Protein AF-A0A2Z3R1K4-F1 (afdb_monomer_lite)

Foldseek 3Di:
DPDPLQDQAPEPAQDAAFLAEQEDADLDASEEADPNSYPDCVSYAAEHAEYEYPVAHAYYYVNVPGDRHHDVVCCVVPVHHVLYHYDDQCAPDPVVSHGDPPGPQALSGADDVVCQAAPVRHGADPDGGARRHRDGDDD

Sequence (139 aa):
MISNESALHQAGTNVYIRNNILYNLTNRPMEVIAPHAMTNYATLHIDHNMYYNPNGVTFEWDDKNIYGMPFATWQKTTGLDKYTVVANPLYASTSTLTLSANSPAINAGIVLPSVTHDFNGVARPTSGSYDLGAYQSAQ

pLDDT: mean 89.96, std 13.95, range [32.12, 98.5]

Structure (mmCIF, N/CA/C/O backbone):
data_AF-A0A2Z3R1K4-F1
#
_entry.id   AF-A0A2Z3R1K4-F1
#
loop_
_atom_site.group_PDB
_atom_site.id
_atom_site.type_symbol
_atom_site.label_atom_id
_atom_site.label_alt_id
_atom_site.label_comp_id
_atom_site.label_asym_id
_atom_site.label_entity_id
_atom_site.label_seq_id
_atom_site.pdbx_PDB_ins_code
_atom_site.Cartn_x
_atom_site.Cartn_y
_atom_site.Cartn_z
_atom_site.occupancy
_atom_site.B_iso_or_equiv
_atom_site.auth_seq_id
_atom_site.auth_comp_id
_atom_site.auth_asym_id
_atom_site.auth_atom_id
_atom_site.pdbx_PDB_model_num
ATOM 1 N N . MET A 1 1 ? 10.420 -6.438 10.401 1.00 32.12 1 MET A N 1
ATOM 2 C CA . MET A 1 1 ? 10.054 -7.803 9.978 1.00 32.12 1 MET A CA 1
ATOM 3 C C . MET A 1 1 ? 9.868 -7.767 8.478 1.00 32.12 1 MET A C 1
ATOM 5 O O . MET A 1 1 ? 9.057 -6.981 8.015 1.00 32.12 1 MET A O 1
ATOM 9 N N . ILE A 1 2 ? 10.686 -8.515 7.744 1.00 32.88 2 ILE A N 1
ATOM 10 C CA . ILE A 1 2 ? 10.435 -8.830 6.334 1.00 32.88 2 ILE A CA 1
ATOM 11 C C . ILE A 1 2 ? 9.359 -9.918 6.372 1.00 32.88 2 ILE A C 1
ATOM 13 O O . ILE A 1 2 ? 9.529 -10.878 7.127 1.00 32.88 2 ILE A O 1
ATOM 17 N N . SER A 1 3 ? 8.231 -9.729 5.689 1.00 38.72 3 SER A N 1
ATOM 18 C CA . SER A 1 3 ? 7.198 -10.762 5.637 1.00 38.72 3 SER A CA 1
ATOM 19 C C . SER A 1 3 ? 7.735 -11.995 4.904 1.00 38.72 3 SER A C 1
ATOM 21 O O . SER A 1 3 ? 8.640 -11.925 4.071 1.00 38.72 3 SER A O 1
ATOM 23 N N . ASN A 1 4 ? 7.234 -13.157 5.292 1.00 41.25 4 ASN A N 1
ATOM 24 C CA . ASN A 1 4 ? 7.695 -14.474 4.865 1.00 41.25 4 ASN A CA 1
ATOM 25 C C . ASN A 1 4 ? 7.213 -14.879 3.458 1.00 41.25 4 ASN A C 1
ATOM 27 O O . ASN A 1 4 ? 7.346 -16.048 3.103 1.00 41.25 4 ASN A O 1
ATOM 31 N N . GLU A 1 5 ? 6.697 -13.955 2.639 1.00 50.59 5 GLU A N 1
ATOM 32 C CA . GLU A 1 5 ? 6.399 -14.223 1.222 1.00 50.59 5 GLU A CA 1
ATOM 33 C C . GLU A 1 5 ? 7.636 -14.119 0.302 1.00 50.59 5 GLU A C 1
ATOM 35 O O . GLU A 1 5 ? 7.524 -14.282 -0.909 1.00 50.59 5 GLU A O 1
ATOM 40 N N . SER A 1 6 ? 8.834 -13.896 0.852 1.00 50.59 6 SER A N 1
ATOM 41 C CA . SER A 1 6 ? 10.100 -13.726 0.118 1.00 50.59 6 SER A CA 1
ATOM 42 C C . SER A 1 6 ? 10.761 -15.028 -0.376 1.00 50.59 6 SER A C 1
ATOM 44 O O . SER A 1 6 ? 11.990 -15.116 -0.460 1.00 50.59 6 SER A O 1
ATOM 46 N N . ALA A 1 7 ? 9.981 -16.057 -0.718 1.00 54.12 7 ALA A N 1
ATOM 47 C CA . ALA A 1 7 ? 10.526 -17.254 -1.355 1.00 54.12 7 ALA A CA 1
ATOM 48 C C . ALA A 1 7 ? 10.865 -16.949 -2.825 1.00 54.12 7 ALA A C 1
ATOM 50 O O . ALA A 1 7 ? 9.978 -16.753 -3.654 1.00 54.12 7 ALA A O 1
ATOM 51 N N . LEU A 1 8 ? 12.161 -16.896 -3.150 1.00 54.41 8 LEU A N 1
ATOM 52 C CA . LEU A 1 8 ? 12.630 -16.785 -4.533 1.00 54.41 8 LEU A CA 1
ATOM 53 C C . LEU A 1 8 ? 12.097 -17.972 -5.352 1.00 54.41 8 LEU A C 1
ATOM 55 O O . LEU A 1 8 ? 12.140 -19.111 -4.888 1.00 54.41 8 LEU A O 1
ATOM 59 N N . HIS A 1 9 ? 11.622 -17.702 -6.570 1.00 56.78 9 HIS A N 1
ATOM 60 C CA . HIS A 1 9 ? 11.035 -18.684 -7.490 1.00 56.78 9 HIS A CA 1
ATOM 61 C C . HIS A 1 9 ? 9.702 -19.298 -7.024 1.00 56.78 9 HIS A C 1
ATOM 63 O O . HIS A 1 9 ? 9.465 -20.490 -7.241 1.00 56.78 9 HIS A O 1
ATOM 69 N N . GLN A 1 10 ? 8.798 -18.512 -6.430 1.00 57.53 10 GLN A N 1
ATOM 70 C CA . GLN A 1 10 ? 7.443 -18.985 -6.127 1.00 57.53 10 GLN A CA 1
ATOM 71 C C . GLN A 1 10 ? 6.727 -19.390 -7.436 1.00 57.53 10 GLN A C 1
ATOM 73 O O . GLN A 1 10 ? 6.242 -18.549 -8.198 1.00 57.53 10 GLN A O 1
ATOM 78 N N . ALA A 1 11 ? 6.703 -20.691 -7.732 1.00 54.56 11 ALA A N 1
ATOM 79 C CA . ALA A 1 11 ? 6.108 -21.238 -8.944 1.00 54.56 11 ALA A CA 1
ATOM 80 C C . ALA A 1 11 ? 4.625 -21.561 -8.724 1.00 54.56 11 ALA A C 1
ATOM 82 O O . ALA A 1 11 ? 4.267 -22.232 -7.761 1.00 54.56 11 ALA A O 1
ATOM 83 N N . GLY A 1 12 ? 3.760 -21.123 -9.643 1.00 58.34 12 GLY A N 1
ATOM 84 C CA . GLY A 1 12 ? 2.373 -21.600 -9.719 1.00 58.34 12 GLY A CA 1
ATOM 85 C C . GLY A 1 12 ? 1.416 -21.127 -8.615 1.00 58.34 12 GLY A C 1
ATOM 86 O O . GLY A 1 12 ? 0.344 -21.713 -8.474 1.00 58.34 12 GLY A O 1
ATOM 87 N N . THR A 1 13 ? 1.749 -20.068 -7.871 1.00 77.62 13 THR A N 1
ATOM 88 C CA . THR A 1 13 ? 0.907 -19.547 -6.779 1.00 77.62 13 THR A CA 1
ATOM 89 C C . THR A 1 13 ? 0.408 -18.139 -7.097 1.00 77.62 13 THR A C 1
ATOM 91 O O . THR A 1 13 ? 1.153 -17.302 -7.612 1.00 77.62 13 THR A O 1
ATOM 94 N N . ASN A 1 14 ? -0.862 -17.863 -6.792 1.00 87.25 14 ASN A N 1
ATOM 95 C CA . ASN A 1 14 ? -1.361 -16.490 -6.773 1.00 87.25 14 ASN A CA 1
ATOM 96 C C . ASN A 1 14 ? -0.879 -15.799 -5.497 1.00 87.25 14 ASN A C 1
ATOM 98 O O . ASN A 1 14 ? -1.187 -16.263 -4.399 1.00 87.25 14 ASN A O 1
ATOM 102 N N . VAL A 1 15 ? -0.150 -14.697 -5.647 1.00 90.19 15 VAL A N 1
ATOM 103 C CA . VAL A 1 15 ? 0.309 -13.867 -4.530 1.00 90.19 15 VAL A CA 1
ATOM 104 C C . VAL A 1 15 ? -0.595 -12.647 -4.460 1.00 90.19 15 VAL A C 1
ATOM 106 O O . VAL A 1 15 ? -0.690 -11.894 -5.425 1.00 90.19 15 VAL A O 1
ATOM 109 N N . TYR A 1 16 ? -1.276 -12.473 -3.329 1.00 93.06 16 TYR A N 1
ATOM 110 C CA . TYR A 1 16 ? -2.176 -11.350 -3.088 1.00 93.06 16 TYR A CA 1
ATOM 111 C C . TYR A 1 16 ? -1.631 -10.483 -1.957 1.00 93.06 16 TYR A C 1
ATOM 113 O O . TYR A 1 16 ? -1.519 -10.953 -0.829 1.00 93.06 16 TYR A O 1
ATOM 121 N N . ILE A 1 17 ? -1.354 -9.213 -2.246 1.00 94.62 17 ILE A N 1
ATOM 122 C CA . ILE A 1 17 ? -0.977 -8.207 -1.247 1.00 94.62 17 ILE A CA 1
ATOM 123 C C . ILE A 1 17 ? -2.058 -7.131 -1.280 1.00 94.62 17 ILE A C 1
ATOM 125 O O . ILE A 1 17 ? -2.086 -6.294 -2.184 1.00 94.62 17 ILE A O 1
ATOM 129 N N . ARG A 1 18 ? -2.998 -7.206 -0.333 1.00 96.25 18 ARG A N 1
ATOM 130 C CA . ARG A 1 18 ? -4.181 -6.337 -0.279 1.00 96.25 18 ARG A CA 1
ATOM 131 C C . ARG A 1 18 ? -4.534 -5.943 1.143 1.00 96.25 18 ARG A C 1
ATOM 133 O O . ARG A 1 18 ? -4.268 -6.699 2.074 1.00 96.25 18 ARG A O 1
ATOM 140 N N . ASN A 1 19 ? -5.215 -4.810 1.281 1.00 97.50 19 ASN A N 1
ATOM 141 C CA . ASN A 1 19 ? -5.685 -4.247 2.544 1.00 97.50 19 ASN A CA 1
ATOM 142 C C . ASN A 1 19 ? -4.572 -3.984 3.568 1.00 97.50 19 ASN A C 1
ATOM 144 O O . ASN A 1 19 ? -4.820 -4.028 4.772 1.00 97.50 19 ASN A O 1
ATOM 148 N N . ASN A 1 20 ? -3.352 -3.688 3.120 1.00 97.44 20 ASN A N 1
ATOM 149 C CA . ASN A 1 20 ? -2.245 -3.345 4.010 1.00 97.44 20 ASN A CA 1
ATOM 150 C C . ASN A 1 20 ? -2.051 -1.831 4.097 1.00 97.44 20 ASN A C 1
ATOM 152 O O . ASN A 1 20 ? -2.329 -1.107 3.144 1.00 97.44 20 ASN A O 1
ATOM 156 N N . ILE A 1 21 ? -1.503 -1.358 5.217 1.00 97.81 21 ILE A N 1
ATOM 157 C CA . ILE A 1 21 ? -0.911 -0.020 5.315 1.00 97.81 21 ILE A CA 1
ATOM 158 C C . ILE A 1 21 ? 0.597 -0.202 5.443 1.00 97.81 21 ILE A C 1
ATOM 160 O O . ILE A 1 21 ? 1.071 -0.786 6.418 1.00 97.81 21 ILE A O 1
ATOM 164 N N . LEU A 1 22 ? 1.356 0.327 4.487 1.00 96.31 22 LEU A N 1
ATOM 165 C CA . LEU A 1 22 ? 2.807 0.407 4.571 1.00 96.31 22 LEU A CA 1
ATOM 166 C C . LEU A 1 22 ? 3.183 1.850 4.891 1.00 96.31 22 LEU A C 1
ATOM 168 O O . LEU A 1 22 ? 2.871 2.788 4.155 1.00 96.31 22 LEU A O 1
ATOM 172 N N . TYR A 1 23 ? 3.865 2.011 6.017 1.00 95.25 23 TYR A N 1
ATOM 173 C CA . TYR A 1 23 ? 4.314 3.293 6.535 1.00 95.25 23 TYR A CA 1
ATOM 174 C C . TYR A 1 23 ? 5.840 3.293 6.563 1.00 95.25 23 TYR A C 1
ATOM 176 O O . TYR A 1 23 ? 6.451 2.489 7.268 1.00 95.25 23 TYR A O 1
ATOM 184 N N . ASN A 1 24 ? 6.460 4.192 5.808 1.00 92.94 24 ASN A N 1
ATOM 185 C CA . ASN A 1 24 ? 7.909 4.310 5.718 1.00 92.94 24 ASN A CA 1
ATOM 186 C C . ASN A 1 24 ? 8.333 5.769 5.931 1.00 92.94 24 ASN A C 1
ATOM 188 O O . ASN A 1 24 ? 7.670 6.690 5.470 1.00 92.94 24 ASN A O 1
ATOM 192 N N . LEU A 1 25 ? 9.442 5.982 6.639 1.00 92.56 25 LEU A N 1
ATOM 193 C CA . LEU A 1 25 ? 10.043 7.305 6.880 1.00 92.56 25 LEU A CA 1
ATOM 194 C C . LEU A 1 25 ? 11.449 7.432 6.278 1.00 92.56 25 LEU A C 1
ATOM 196 O O . LEU A 1 25 ? 12.140 8.424 6.493 1.00 92.56 25 LEU A O 1
ATOM 200 N N . THR A 1 26 ? 11.900 6.401 5.568 1.00 92.44 26 THR A N 1
ATOM 201 C CA . THR A 1 26 ? 13.208 6.347 4.908 1.00 92.44 26 THR A CA 1
ATOM 202 C C . THR A 1 26 ? 13.052 6.574 3.409 1.00 92.44 26 THR A C 1
ATOM 204 O O . THR A 1 26 ? 11.947 6.517 2.887 1.00 92.44 26 THR A O 1
ATOM 207 N N . ASN A 1 27 ? 14.151 6.747 2.676 1.00 88.88 27 ASN A N 1
ATOM 208 C CA . ASN A 1 27 ? 14.112 6.876 1.211 1.00 88.88 27 ASN A CA 1
ATOM 209 C C . ASN A 1 27 ? 14.095 5.520 0.483 1.00 88.88 27 ASN A C 1
ATOM 211 O O . ASN A 1 27 ? 14.483 5.436 -0.679 1.00 88.88 27 ASN A O 1
ATOM 215 N N . ARG A 1 28 ? 13.705 4.443 1.173 1.00 92.75 28 ARG A N 1
ATOM 216 C CA . ARG A 1 28 ? 13.580 3.116 0.566 1.00 92.75 28 ARG A CA 1
ATOM 217 C C . ARG A 1 28 ? 12.246 2.998 -0.178 1.00 92.75 28 ARG A C 1
ATOM 219 O O . ARG A 1 28 ? 11.262 3.579 0.291 1.00 92.75 28 ARG A O 1
ATOM 226 N N . PRO A 1 29 ? 12.197 2.229 -1.275 1.00 94.56 29 PRO A N 1
ATOM 227 C CA . PRO A 1 29 ? 10.942 1.937 -1.957 1.00 94.56 29 PRO A CA 1
ATOM 228 C C . PRO A 1 29 ? 9.939 1.270 -1.011 1.00 94.56 29 PRO A C 1
ATOM 230 O O . PRO A 1 29 ? 10.321 0.574 -0.065 1.00 94.56 29 PRO A O 1
ATOM 233 N N . MET A 1 30 ? 8.651 1.509 -1.259 1.00 94.81 30 MET A N 1
ATOM 234 C CA . MET A 1 30 ? 7.557 0.899 -0.497 1.00 94.81 30 MET A CA 1
ATOM 235 C C . MET A 1 30 ? 7.453 -0.596 -0.787 1.00 94.81 30 MET A C 1
ATOM 237 O O . MET A 1 30 ? 7.136 -1.375 0.107 1.00 94.81 30 MET A O 1
ATOM 241 N N . GLU A 1 31 ? 7.777 -0.980 -2.018 1.00 93.56 31 GLU A N 1
ATOM 242 C CA . GLU A 1 31 ? 7.759 -2.350 -2.503 1.00 93.56 31 GLU A CA 1
ATOM 243 C C . GLU A 1 31 ? 8.953 -2.587 -3.430 1.00 93.56 31 GLU A C 1
ATOM 245 O O . GLU A 1 31 ? 9.316 -1.720 -4.232 1.00 93.56 31 GLU A O 1
ATOM 250 N N . VAL A 1 32 ? 9.545 -3.775 -3.311 1.00 93.88 32 VAL A N 1
ATOM 251 C CA . VAL A 1 32 ? 10.587 -4.270 -4.210 1.00 93.88 32 VAL A CA 1
ATOM 252 C C . VAL A 1 32 ? 10.163 -5.637 -4.717 1.00 93.88 32 VAL A C 1
ATOM 254 O O . VAL A 1 32 ? 10.069 -6.588 -3.937 1.00 93.88 32 VAL A O 1
ATOM 257 N N . ILE A 1 33 ? 9.962 -5.748 -6.026 1.00 92.94 33 ILE A N 1
ATOM 258 C CA . ILE A 1 33 ? 9.822 -7.038 -6.697 1.00 92.94 33 ILE A CA 1
ATOM 259 C C . ILE A 1 33 ? 11.219 -7.484 -7.126 1.00 92.94 33 ILE A C 1
ATOM 261 O O . ILE A 1 33 ? 11.748 -7.044 -8.151 1.00 92.94 33 ILE A O 1
ATOM 265 N N . ALA A 1 34 ? 11.809 -8.345 -6.298 1.00 91.06 34 ALA A N 1
ATOM 266 C CA . ALA A 1 34 ? 13.152 -8.884 -6.485 1.00 91.06 34 ALA A CA 1
ATOM 267 C C . ALA A 1 34 ? 13.280 -9.699 -7.792 1.00 91.06 34 ALA A C 1
ATOM 269 O O . ALA A 1 34 ? 12.265 -10.139 -8.357 1.00 91.06 34 ALA A O 1
ATOM 270 N N . PRO A 1 35 ? 14.512 -9.964 -8.263 1.00 87.94 35 PRO A N 1
ATOM 271 C CA . PRO A 1 35 ? 14.725 -10.718 -9.486 1.00 87.94 35 PRO A CA 1
ATOM 272 C C . PRO A 1 35 ? 14.220 -12.145 -9.305 1.00 87.94 35 PRO A C 1
ATOM 274 O O . PRO A 1 35 ? 14.474 -12.765 -8.268 1.00 87.94 35 PRO A O 1
ATOM 277 N N . HIS A 1 36 ? 13.530 -12.684 -10.306 1.00 87.56 36 HIS A N 1
ATOM 278 C CA . HIS A 1 36 ? 12.953 -14.029 -10.262 1.00 87.56 36 HIS A CA 1
ATOM 279 C C . HIS A 1 36 ? 12.035 -14.262 -9.045 1.00 87.56 36 HIS A C 1
ATOM 281 O O . HIS A 1 36 ? 11.869 -15.397 -8.587 1.00 87.56 36 HIS A O 1
ATOM 287 N N . ALA A 1 37 ? 11.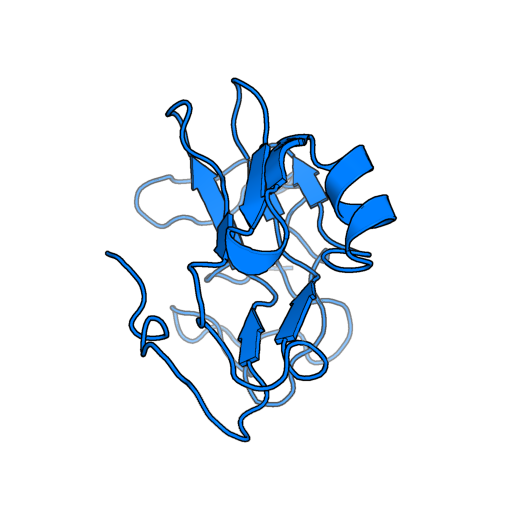417 -13.204 -8.501 1.00 84.12 37 ALA A N 1
ATOM 288 C CA . ALA A 1 37 ? 10.480 -13.327 -7.382 1.00 84.12 37 ALA A CA 1
ATOM 289 C C . ALA A 1 37 ? 9.326 -14.291 -7.710 1.00 84.12 37 ALA A C 1
ATOM 291 O O . ALA A 1 37 ? 8.855 -15.019 -6.838 1.00 84.12 37 ALA A O 1
ATOM 292 N N . MET A 1 38 ? 8.900 -14.342 -8.978 1.00 86.62 38 MET A N 1
ATOM 293 C CA . MET A 1 38 ? 7.852 -15.244 -9.455 1.00 86.62 38 MET A CA 1
ATOM 294 C C . MET A 1 38 ? 8.185 -15.797 -10.838 1.00 86.62 38 MET A C 1
ATOM 296 O O . MET A 1 38 ? 8.775 -15.111 -11.667 1.00 86.62 38 MET A O 1
ATOM 300 N N . THR A 1 39 ? 7.735 -17.020 -11.127 1.00 85.88 39 THR A N 1
ATOM 301 C CA . THR A 1 39 ? 7.873 -17.608 -12.473 1.00 85.88 39 THR A CA 1
ATOM 302 C C . THR A 1 39 ? 6.801 -17.116 -13.453 1.00 85.88 39 THR A C 1
ATOM 304 O O . THR A 1 39 ? 6.954 -17.271 -14.661 1.00 85.88 39 THR A O 1
ATOM 307 N N . ASN A 1 40 ? 5.694 -16.555 -12.950 1.00 88.75 40 ASN A N 1
ATOM 308 C CA . ASN A 1 40 ? 4.632 -15.940 -13.745 1.00 88.75 40 ASN A CA 1
ATOM 309 C C . ASN A 1 40 ? 4.048 -14.727 -13.009 1.00 88.75 40 ASN A C 1
ATOM 311 O O . ASN A 1 40 ? 3.240 -14.871 -12.098 1.00 88.75 40 ASN A O 1
ATOM 315 N N . TYR A 1 41 ? 4.404 -13.523 -13.448 1.00 88.25 41 TYR A N 1
ATOM 316 C CA . TYR A 1 41 ? 3.933 -12.288 -12.823 1.00 88.25 41 TYR A CA 1
ATOM 317 C C . TYR A 1 41 ? 2.458 -11.955 -13.085 1.00 88.25 41 TYR A C 1
ATOM 319 O O . TYR A 1 41 ? 1.918 -11.075 -12.426 1.00 88.25 41 TYR A O 1
ATOM 327 N N . ALA A 1 42 ? 1.767 -12.671 -13.980 1.00 89.94 42 ALA A N 1
ATOM 328 C CA . ALA A 1 42 ? 0.316 -12.526 -14.128 1.00 89.94 42 ALA A CA 1
ATOM 329 C C . ALA A 1 42 ? -0.467 -13.057 -12.909 1.00 89.94 42 ALA A C 1
ATOM 331 O O . ALA A 1 42 ? -1.663 -12.799 -12.794 1.00 89.94 42 ALA A O 1
ATOM 332 N N . THR A 1 43 ? 0.184 -13.802 -12.006 1.00 90.44 43 THR A N 1
ATOM 333 C CA . THR A 1 43 ? -0.409 -14.270 -10.743 1.00 90.44 43 THR A CA 1
ATOM 334 C C . THR A 1 43 ? -0.018 -13.399 -9.545 1.00 90.44 43 THR A C 1
ATOM 336 O O . THR A 1 43 ? -0.331 -13.755 -8.407 1.00 90.44 43 THR A O 1
ATOM 339 N N . LEU A 1 44 ? 0.648 -12.264 -9.787 1.00 92.44 44 LEU A N 1
ATOM 340 C CA . LEU A 1 44 ? 0.920 -11.245 -8.781 1.00 92.44 44 LEU A CA 1
ATOM 341 C C . LEU A 1 44 ? -0.225 -10.233 -8.743 1.00 92.44 44 LEU A C 1
ATOM 343 O O . LEU A 1 44 ? -0.515 -9.567 -9.735 1.00 92.44 44 LEU A O 1
ATOM 347 N N . HIS A 1 45 ? -0.853 -10.095 -7.581 1.00 93.88 45 HIS A N 1
ATOM 348 C CA . HIS A 1 45 ? -2.002 -9.224 -7.371 1.00 93.88 45 HIS A CA 1
ATOM 349 C C . HIS A 1 45 ? -1.738 -8.299 -6.189 1.00 93.88 45 HIS A C 1
ATOM 351 O O . HIS A 1 45 ? -1.966 -8.662 -5.035 1.00 93.88 45 HIS A O 1
ATOM 357 N N . ILE A 1 46 ? -1.292 -7.084 -6.482 1.00 96.56 46 ILE A N 1
ATOM 358 C CA . ILE A 1 46 ? -1.031 -6.050 -5.477 1.00 96.56 46 ILE A CA 1
ATOM 359 C C . ILE A 1 46 ? -1.999 -4.914 -5.736 1.00 96.56 46 ILE A C 1
ATOM 361 O O . ILE A 1 46 ? -2.011 -4.354 -6.833 1.00 96.56 46 ILE A O 1
ATOM 365 N N . ASP A 1 47 ? -2.884 -4.658 -4.778 1.00 97.69 47 ASP A N 1
ATOM 366 C CA . ASP A 1 47 ? -3.951 -3.676 -4.936 1.00 97.69 47 ASP A CA 1
ATOM 367 C C . ASP 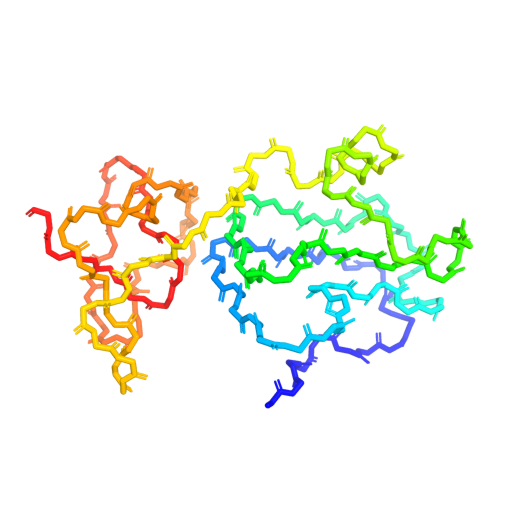A 1 47 ? -4.633 -3.356 -3.602 1.00 97.69 47 ASP A C 1
ATOM 369 O O . ASP A 1 47 ? -4.533 -4.138 -2.660 1.00 97.69 47 ASP A O 1
ATOM 373 N N . HIS A 1 48 ? -5.388 -2.256 -3.534 1.00 97.69 48 HIS A N 1
ATOM 374 C CA . HIS A 1 48 ? -6.098 -1.833 -2.318 1.00 97.69 48 HIS A CA 1
ATOM 375 C C . HIS A 1 48 ? -5.175 -1.808 -1.087 1.00 97.69 48 HIS A C 1
ATOM 377 O O . HIS A 1 48 ? -5.523 -2.319 -0.024 1.00 97.69 48 HIS A O 1
ATOM 383 N N . ASN A 1 49 ? -3.966 -1.269 -1.230 1.00 98.38 49 ASN A N 1
ATOM 384 C CA . ASN A 1 49 ? -3.088 -0.972 -0.102 1.00 98.38 49 ASN A CA 1
ATOM 385 C C . ASN A 1 49 ? -3.095 0.536 0.177 1.00 98.38 49 ASN A C 1
ATOM 387 O O . ASN A 1 49 ? -3.637 1.337 -0.586 1.00 98.38 49 ASN A O 1
ATOM 391 N N . MET A 1 50 ? -2.466 0.935 1.274 1.00 98.50 50 MET A N 1
ATOM 392 C CA . MET A 1 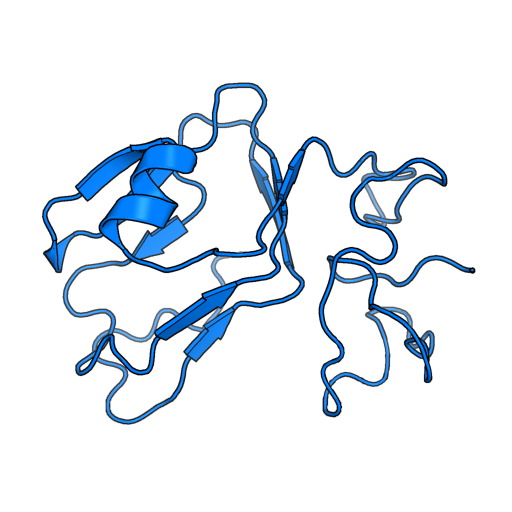50 ? -2.105 2.318 1.537 1.00 98.50 50 MET A CA 1
ATOM 393 C C . MET A 1 50 ? -0.597 2.440 1.671 1.00 98.50 50 MET A C 1
ATOM 395 O O . MET A 1 50 ? 0.024 1.705 2.438 1.00 98.50 50 MET A O 1
ATOM 399 N N . TYR A 1 51 ? -0.023 3.420 0.982 1.00 98.25 51 TYR A N 1
ATOM 400 C CA . TYR A 1 51 ? 1.391 3.745 1.075 1.00 98.25 51 TYR A CA 1
ATOM 401 C C . TYR A 1 51 ? 1.573 5.151 1.632 1.00 98.25 51 TYR A C 1
ATOM 403 O O . TYR A 1 51 ? 1.050 6.123 1.087 1.00 98.25 51 TYR A O 1
ATOM 411 N N . TYR A 1 52 ? 2.360 5.273 2.696 1.00 97.88 52 TYR A N 1
ATOM 412 C CA . TYR A 1 52 ? 2.758 6.565 3.231 1.00 97.88 52 TYR A CA 1
ATOM 413 C C . TYR A 1 52 ? 4.267 6.676 3.357 1.00 97.88 52 TYR A C 1
ATOM 415 O O . TYR A 1 52 ? 4.903 5.901 4.074 1.00 97.88 52 TYR A O 1
ATOM 423 N N . ASN A 1 53 ? 4.809 7.697 2.700 1.00 97.12 53 ASN A N 1
ATOM 424 C CA . ASN A 1 53 ? 6.155 8.181 2.924 1.00 97.12 53 ASN A CA 1
ATOM 425 C C . ASN A 1 53 ? 6.182 9.701 2.716 1.00 97.12 53 ASN A C 1
ATOM 427 O O . ASN A 1 53 ? 5.877 10.154 1.608 1.00 97.12 53 ASN A O 1
ATOM 431 N N . PRO A 1 54 ? 6.535 10.503 3.738 1.00 95.56 54 PRO A N 1
ATOM 432 C CA . PRO A 1 54 ? 6.570 11.957 3.607 1.00 95.56 54 PRO A CA 1
ATOM 433 C C . PRO A 1 54 ? 7.632 12.447 2.611 1.00 95.56 54 PRO A C 1
ATOM 435 O O . PRO A 1 54 ? 7.496 13.548 2.085 1.00 95.56 54 PRO A O 1
ATOM 438 N N . ASN A 1 55 ? 8.650 11.634 2.308 1.00 94.50 55 ASN A N 1
ATOM 439 C CA . ASN A 1 55 ? 9.698 11.955 1.333 1.00 94.50 55 ASN A CA 1
ATOM 440 C C . ASN A 1 55 ? 9.339 11.523 -0.101 1.00 94.50 55 ASN A C 1
ATOM 442 O O . ASN A 1 55 ? 10.130 11.725 -1.020 1.00 94.50 55 ASN A O 1
ATOM 446 N N . GLY A 1 56 ? 8.156 10.934 -0.296 1.00 95.25 56 GLY A N 1
ATOM 447 C CA . GLY A 1 56 ? 7.696 10.397 -1.572 1.00 95.25 56 GLY A CA 1
ATOM 448 C C . GLY A 1 56 ? 7.661 8.869 -1.594 1.00 95.25 56 GLY A C 1
ATOM 449 O O . GLY A 1 56 ? 8.494 8.188 -1.000 1.00 95.25 56 GLY A O 1
ATOM 450 N N . VAL A 1 57 ? 6.659 8.331 -2.286 1.00 97.38 57 VAL A N 1
ATOM 451 C CA . VAL A 1 57 ? 6.438 6.890 -2.444 1.00 97.38 57 VAL A CA 1
ATOM 452 C C . VAL A 1 57 ? 7.034 6.422 -3.771 1.00 97.38 57 VAL A C 1
ATOM 454 O O . VAL A 1 57 ? 6.662 6.926 -4.836 1.00 97.38 57 VAL A O 1
ATOM 457 N N . THR A 1 58 ? 7.947 5.454 -3.691 1.00 97.69 58 THR A N 1
ATOM 458 C CA . THR A 1 58 ? 8.646 4.860 -4.836 1.00 97.69 58 THR A CA 1
ATOM 459 C C . THR A 1 58 ? 8.586 3.333 -4.821 1.00 97.69 58 THR A C 1
ATOM 461 O O . THR A 1 58 ? 8.334 2.729 -3.777 1.00 97.69 58 THR A O 1
ATOM 464 N N . PHE A 1 59 ? 8.824 2.722 -5.984 1.00 97.88 59 PHE A N 1
ATOM 465 C CA . PHE A 1 59 ? 8.738 1.276 -6.220 1.00 97.88 59 PHE A CA 1
ATOM 466 C C . PHE A 1 59 ? 9.925 0.772 -7.033 1.00 97.88 59 PHE A C 1
ATOM 468 O O . PHE A 1 59 ? 10.506 1.525 -7.827 1.00 97.88 59 PHE A O 1
ATOM 475 N N . GLU A 1 60 ? 10.238 -0.511 -6.869 1.00 97.50 60 GLU A N 1
ATOM 476 C CA . GLU A 1 60 ? 11.274 -1.203 -7.634 1.00 97.50 60 GLU A CA 1
ATOM 477 C C . GLU A 1 60 ? 10.769 -2.538 -8.180 1.00 97.50 60 GLU A C 1
ATOM 479 O O . GLU A 1 60 ? 10.006 -3.257 -7.533 1.00 97.50 60 GLU A O 1
ATOM 484 N N . TRP A 1 61 ? 11.225 -2.872 -9.385 1.00 96.19 61 TRP A N 1
ATOM 485 C CA . TRP A 1 61 ? 11.027 -4.179 -9.993 1.00 96.19 61 TRP A CA 1
ATOM 486 C C . TRP A 1 61 ? 12.244 -4.531 -10.839 1.00 96.19 61 TRP A C 1
ATOM 488 O O . TRP A 1 61 ? 12.409 -4.044 -11.963 1.00 96.19 61 TRP A O 1
ATOM 498 N N . ASP A 1 62 ? 13.070 -5.421 -10.298 1.00 93.50 62 ASP A N 1
ATOM 499 C CA . ASP A 1 62 ? 14.396 -5.711 -10.836 1.00 93.50 62 ASP A CA 1
ATOM 500 C C . ASP A 1 62 ? 14.338 -6.368 -12.219 1.00 93.50 62 ASP A C 1
ATOM 502 O O . ASP A 1 62 ? 14.982 -5.895 -13.152 1.00 93.50 62 ASP A O 1
ATOM 506 N N . ASP A 1 63 ? 13.478 -7.376 -12.410 1.00 92.06 63 ASP A N 1
ATOM 507 C CA . ASP A 1 63 ? 13.319 -8.056 -13.710 1.00 92.06 63 ASP A CA 1
ATOM 508 C C . ASP A 1 63 ? 12.782 -7.137 -14.825 1.00 92.06 63 ASP A C 1
ATOM 510 O O . ASP A 1 63 ? 12.856 -7.470 -16.010 1.00 92.06 63 ASP A O 1
ATOM 514 N N . LYS A 1 64 ? 12.238 -5.966 -14.468 1.00 93.62 64 LYS A N 1
ATOM 515 C CA . LYS A 1 64 ? 11.793 -4.935 -15.417 1.00 93.62 64 LYS A CA 1
ATOM 516 C C . LYS A 1 64 ? 12.745 -3.740 -15.503 1.00 93.62 64 LYS A C 1
ATOM 518 O O . LYS A 1 64 ? 12.444 -2.806 -16.244 1.00 93.62 64 LYS A O 1
ATOM 523 N N . ASN A 1 65 ? 13.877 -3.763 -14.795 1.00 95.62 65 ASN A N 1
ATOM 524 C CA . ASN A 1 65 ? 14.808 -2.638 -14.651 1.00 95.62 65 ASN A CA 1
ATOM 525 C C . ASN A 1 65 ? 14.118 -1.344 -14.173 1.00 95.62 65 ASN A C 1
ATOM 527 O O . ASN A 1 65 ? 14.407 -0.249 -14.662 1.00 95.62 65 ASN A O 1
ATOM 531 N N . ILE A 1 66 ? 13.167 -1.467 -13.245 1.00 96.94 66 ILE A N 1
ATOM 532 C CA . ILE A 1 66 ? 12.443 -0.338 -12.655 1.00 96.94 66 ILE A CA 1
ATOM 533 C C . ILE A 1 66 ? 13.052 -0.025 -11.290 1.00 96.94 66 ILE A C 1
ATOM 535 O O . ILE A 1 66 ? 13.018 -0.871 -10.402 1.00 96.94 66 ILE A O 1
ATOM 539 N N . TYR A 1 67 ? 13.536 1.206 -11.107 1.00 96.88 67 TYR A N 1
ATOM 540 C CA . TYR A 1 67 ? 14.172 1.655 -9.867 1.00 96.88 67 TYR A CA 1
ATOM 541 C C . TYR A 1 67 ? 13.656 3.029 -9.445 1.00 96.88 67 TYR A C 1
ATOM 543 O O . TYR A 1 67 ? 13.658 3.965 -10.246 1.00 96.88 67 TYR A O 1
ATOM 551 N N . GLY A 1 68 ? 13.212 3.162 -8.193 1.00 96.62 68 GLY A N 1
ATOM 552 C CA . GLY A 1 68 ? 12.758 4.438 -7.633 1.00 96.62 68 GLY A CA 1
ATOM 553 C C . GLY A 1 68 ? 11.553 5.064 -8.350 1.00 96.62 68 GLY A C 1
ATOM 554 O O . GLY A 1 68 ? 11.412 6.287 -8.360 1.00 96.62 68 GLY A O 1
ATOM 555 N N . MET A 1 69 ? 10.686 4.263 -8.977 1.00 98.00 69 MET A N 1
ATOM 556 C CA . MET A 1 69 ? 9.587 4.775 -9.802 1.00 98.00 69 MET A CA 1
ATOM 557 C C . MET A 1 69 ? 8.482 5.404 -8.938 1.00 98.00 69 MET A C 1
ATOM 559 O O . MET A 1 69 ? 7.993 4.732 -8.034 1.00 98.00 69 MET A O 1
ATOM 563 N N . PRO A 1 70 ? 8.034 6.648 -9.203 1.00 97.69 70 PRO A N 1
ATOM 564 C CA . PRO A 1 70 ? 6.928 7.259 -8.464 1.00 97.69 70 PRO A CA 1
ATOM 565 C C . PRO A 1 70 ? 5.584 6.562 -8.716 1.00 97.69 70 PRO A C 1
ATOM 567 O O . PRO A 1 70 ? 5.320 6.094 -9.825 1.00 97.69 70 PRO A O 1
ATOM 570 N N . PHE A 1 71 ? 4.692 6.586 -7.721 1.00 97.44 71 PHE A N 1
ATOM 571 C CA . PHE A 1 71 ? 3.404 5.869 -7.730 1.00 97.44 71 PHE A CA 1
ATOM 572 C C . PHE A 1 71 ? 2.556 6.025 -9.003 1.00 97.44 71 PHE A C 1
ATOM 574 O O . PHE A 1 71 ? 2.155 5.033 -9.606 1.00 97.44 71 PHE A O 1
ATOM 581 N N . ALA A 1 72 ? 2.309 7.255 -9.463 1.00 96.88 72 ALA A N 1
ATOM 582 C CA . ALA A 1 72 ? 1.457 7.476 -10.636 1.00 96.88 72 ALA A CA 1
ATOM 583 C C . ALA A 1 72 ? 2.048 6.872 -11.926 1.00 96.88 72 ALA A C 1
ATOM 585 O O . ALA A 1 72 ? 1.310 6.478 -12.831 1.00 96.88 72 ALA A O 1
ATOM 586 N N . THR A 1 73 ? 3.379 6.803 -12.023 1.00 98.06 73 THR A N 1
ATOM 587 C CA . THR A 1 73 ? 4.078 6.151 -13.138 1.00 98.06 73 THR A CA 1
ATOM 588 C C . THR A 1 73 ? 4.080 4.637 -12.961 1.00 98.06 73 THR A C 1
ATOM 590 O O . THR A 1 73 ? 3.865 3.923 -13.939 1.00 98.06 73 THR A O 1
ATOM 593 N N . TRP A 1 74 ? 4.250 4.152 -11.727 1.00 97.75 74 TRP A N 1
ATOM 594 C CA . TRP A 1 74 ? 4.163 2.734 -11.376 1.00 97.75 74 TRP A CA 1
ATOM 595 C C . TRP A 1 74 ? 2.834 2.127 -11.821 1.00 97.75 74 TRP A C 1
ATOM 597 O O . TRP A 1 74 ? 2.845 1.235 -12.666 1.00 97.75 74 TRP A O 1
ATOM 607 N N . GLN A 1 75 ? 1.703 2.693 -11.387 1.00 97.25 75 GLN A N 1
ATOM 608 C CA . GLN A 1 75 ? 0.367 2.197 -11.748 1.00 97.25 75 GLN A CA 1
ATOM 609 C C . GLN A 1 75 ? 0.166 2.103 -13.267 1.00 97.25 75 GLN A C 1
ATOM 611 O O . GLN A 1 75 ? -0.368 1.120 -13.776 1.00 97.25 75 GLN A O 1
ATOM 616 N N . LYS A 1 76 ? 0.619 3.116 -14.017 1.00 97.19 76 LYS A N 1
ATOM 617 C CA . LYS A 1 76 ? 0.510 3.130 -15.486 1.00 97.19 76 LYS A CA 1
ATOM 618 C C . LYS A 1 76 ? 1.411 2.095 -16.157 1.00 97.19 76 LYS A C 1
ATOM 620 O O . LYS A 1 76 ? 1.039 1.561 -17.195 1.00 97.19 76 LYS A O 1
ATOM 625 N N . THR A 1 77 ? 2.593 1.856 -15.596 1.00 96.56 77 THR A N 1
ATOM 626 C CA . THR A 1 77 ? 3.615 0.984 -16.191 1.00 96.56 77 THR A CA 1
ATOM 627 C C . THR A 1 77 ? 3.331 -0.487 -15.913 1.00 96.56 77 THR A C 1
ATOM 629 O O . THR A 1 77 ? 3.522 -1.326 -16.790 1.00 96.56 77 THR A O 1
ATOM 632 N N . THR A 1 78 ? 2.883 -0.812 -14.700 1.00 95.56 78 THR A N 1
ATOM 633 C CA . THR A 1 78 ? 2.694 -2.199 -14.254 1.00 95.56 78 THR A CA 1
ATOM 634 C C . THR A 1 78 ? 1.245 -2.660 -14.344 1.00 95.56 78 THR A C 1
ATOM 636 O O . THR A 1 78 ? 1.002 -3.856 -14.479 1.00 95.56 78 THR A O 1
ATOM 639 N N . GLY A 1 79 ? 0.281 -1.737 -14.263 1.00 95.94 79 GLY A N 1
ATOM 640 C CA . GLY A 1 79 ? -1.135 -2.062 -14.091 1.00 95.94 79 GLY A CA 1
ATOM 641 C C . GLY A 1 79 ? -1.495 -2.567 -12.686 1.00 95.94 79 GLY A C 1
ATOM 642 O O . GLY A 1 79 ? -2.656 -2.908 -12.457 1.00 95.94 79 GLY A O 1
ATOM 643 N N . LEU A 1 80 ? -0.530 -2.617 -11.761 1.00 96.31 80 LEU A N 1
ATOM 644 C CA . LEU A 1 80 ? -0.736 -2.960 -10.353 1.00 96.31 80 LEU A CA 1
ATOM 645 C C . LEU A 1 80 ? -1.232 -1.742 -9.561 1.00 96.31 80 LEU A C 1
ATOM 647 O O . LEU A 1 80 ? -1.232 -0.613 -10.060 1.00 96.31 80 LEU A O 1
ATOM 651 N N . ASP A 1 81 ? -1.646 -1.974 -8.314 1.00 97.44 81 ASP A N 1
ATOM 652 C CA . ASP A 1 81 ? -2.017 -0.935 -7.349 1.00 97.44 81 ASP A CA 1
ATOM 653 C C . ASP A 1 81 ? -3.150 -0.009 -7.810 1.00 97.44 81 ASP A C 1
ATOM 655 O O . ASP A 1 81 ? -3.223 1.153 -7.413 1.00 97.44 81 ASP A O 1
ATOM 659 N N . LYS A 1 82 ? -4.053 -0.491 -8.665 1.00 97.19 82 LYS A N 1
ATOM 660 C CA . LYS A 1 82 ? -5.087 0.322 -9.323 1.00 97.19 82 LYS A CA 1
ATOM 661 C C . LYS A 1 82 ? -5.959 1.136 -8.355 1.00 97.19 82 LYS A C 1
ATOM 663 O O . LYS A 1 82 ? -6.319 2.266 -8.681 1.00 97.19 82 LYS A O 1
ATOM 668 N N . TYR A 1 83 ? -6.303 0.574 -7.203 1.00 97.50 83 TYR A N 1
ATOM 669 C CA . TYR A 1 83 ? -7.148 1.183 -6.171 1.00 97.50 83 TYR A CA 1
ATOM 670 C C . TYR A 1 83 ? -6.379 1.475 -4.872 1.00 97.50 83 TYR A C 1
ATOM 672 O O . TYR A 1 83 ? -6.979 1.808 -3.853 1.00 97.50 83 TYR A O 1
ATOM 680 N N . THR A 1 84 ? -5.051 1.362 -4.897 1.00 98.31 84 THR A N 1
ATOM 681 C CA . THR A 1 84 ? -4.183 1.730 -3.775 1.00 98.31 84 THR A CA 1
ATOM 682 C C . THR A 1 84 ? -4.197 3.243 -3.539 1.00 98.31 84 THR A C 1
ATOM 684 O O . THR A 1 84 ? -4.257 4.046 -4.472 1.00 98.31 84 THR A O 1
ATOM 687 N N . VAL A 1 85 ? -4.094 3.639 -2.271 1.00 97.75 85 VAL A N 1
ATOM 688 C CA . VAL A 1 85 ? -4.112 5.037 -1.826 1.00 97.75 85 VAL A CA 1
ATOM 689 C C . VAL A 1 85 ? -2.719 5.468 -1.360 1.00 97.75 85 VAL A C 1
ATOM 691 O O . VAL A 1 85 ? -2.083 4.788 -0.559 1.00 97.75 85 VAL A O 1
ATOM 694 N N . VAL A 1 86 ? -2.250 6.639 -1.798 1.00 98.06 86 VAL A N 1
ATOM 695 C CA . VAL A 1 86 ? -1.048 7.284 -1.240 1.00 98.06 86 VAL A CA 1
ATOM 696 C C . VAL A 1 86 ? -1.476 8.445 -0.350 1.00 98.06 86 VAL A C 1
ATOM 698 O O . VAL A 1 86 ? -1.803 9.524 -0.842 1.00 98.06 86 VAL A O 1
ATOM 701 N N . ALA A 1 87 ? -1.514 8.217 0.961 1.00 98.19 87 ALA A N 1
ATOM 702 C CA . ALA A 1 87 ? -1.939 9.207 1.949 1.00 98.19 87 ALA A CA 1
ATOM 703 C C . ALA A 1 87 ? -1.414 8.853 3.346 1.00 98.19 87 ALA A C 1
ATOM 705 O O . ALA A 1 87 ? -1.044 7.712 3.605 1.00 98.19 87 ALA A O 1
ATOM 706 N N . ASN A 1 88 ? -1.397 9.827 4.261 1.00 97.56 88 ASN A N 1
ATOM 707 C CA . ASN A 1 88 ? -1.103 9.558 5.669 1.00 97.56 88 ASN A CA 1
ATOM 708 C C . ASN A 1 88 ? -2.247 8.727 6.281 1.00 97.56 88 ASN A C 1
ATOM 710 O O . ASN A 1 88 ? -3.390 9.177 6.204 1.00 97.56 88 ASN A O 1
ATOM 714 N N . PRO A 1 89 ? -1.978 7.570 6.917 1.00 96.88 89 PRO A N 1
ATOM 715 C CA . PRO A 1 89 ? -3.020 6.764 7.549 1.00 96.88 89 PRO A CA 1
ATOM 716 C C . PRO A 1 89 ? -3.647 7.422 8.780 1.00 96.88 89 PRO A C 1
ATOM 718 O O . PRO A 1 89 ? -4.652 6.923 9.269 1.00 96.88 89 PRO A O 1
ATOM 721 N N . LEU A 1 90 ? -3.084 8.515 9.304 1.00 97.00 90 LEU A N 1
ATOM 722 C CA . LEU A 1 90 ? -3.591 9.238 10.473 1.00 97.00 90 LEU A CA 1
ATOM 723 C C . LEU A 1 90 ? -3.899 8.292 11.644 1.00 97.00 90 LEU A C 1
ATOM 725 O O . LEU A 1 90 ? -5.043 8.189 12.095 1.00 97.00 90 LEU A O 1
ATOM 729 N N . TYR A 1 91 ? -2.877 7.582 12.124 1.00 95.88 91 TYR A N 1
ATOM 730 C CA . TYR A 1 91 ? -3.004 6.727 13.301 1.00 95.88 91 TYR A CA 1
ATOM 731 C C . TYR A 1 91 ? -3.397 7.554 14.534 1.00 95.88 91 TYR A C 1
ATOM 733 O O . TYR A 1 91 ? -2.747 8.546 14.856 1.00 95.88 91 TYR A O 1
ATOM 741 N N . ALA A 1 92 ? -4.432 7.114 15.250 1.00 94.38 92 ALA A N 1
ATOM 742 C CA . ALA A 1 92 ? -4.761 7.615 16.584 1.00 94.38 92 ALA A CA 1
ATOM 743 C C . ALA A 1 92 ? -3.708 7.189 17.617 1.00 94.38 92 ALA A C 1
ATOM 745 O O . ALA A 1 92 ? -3.467 7.891 18.594 1.00 94.38 92 ALA A O 1
ATOM 746 N N . SER A 1 93 ? -3.074 6.037 17.392 1.00 90.31 93 SER A N 1
ATOM 747 C CA . SER A 1 93 ? -2.004 5.508 18.229 1.00 90.31 93 SER A CA 1
ATOM 748 C C . SER A 1 93 ? -1.002 4.755 17.366 1.00 90.31 93 SER A C 1
ATOM 750 O O . SER A 1 93 ? -1.373 3.863 16.609 1.00 90.31 93 SER A O 1
ATOM 752 N N . THR A 1 94 ? 0.281 5.090 17.490 1.00 86.19 94 THR A N 1
ATOM 753 C CA . THR A 1 94 ? 1.368 4.397 16.784 1.00 86.19 94 THR A CA 1
ATOM 754 C C . THR A 1 94 ? 1.868 3.156 17.525 1.00 86.19 94 THR A C 1
ATOM 756 O O . THR A 1 94 ? 2.639 2.390 16.954 1.00 86.19 94 THR A O 1
ATOM 759 N N . SER A 1 95 ? 1.423 2.923 18.767 1.00 88.38 95 SER A N 1
ATOM 760 C CA . SER A 1 95 ? 1.723 1.690 19.508 1.00 88.38 95 SER A CA 1
ATOM 761 C C . SER A 1 95 ? 0.765 0.560 19.142 1.00 88.38 95 SER A C 1
ATOM 763 O O . SER A 1 95 ? 1.187 -0.582 18.996 1.00 88.38 95 SER A O 1
ATOM 765 N N . THR A 1 96 ? -0.514 0.887 18.956 1.00 86.00 96 THR A N 1
ATOM 766 C CA . THR A 1 96 ? -1.566 -0.067 18.579 1.00 86.00 96 THR A CA 1
ATOM 767 C C . THR A 1 96 ? -1.931 0.014 17.104 1.00 86.00 96 THR A C 1
ATOM 769 O O . THR A 1 96 ? -2.718 -0.797 16.651 1.00 86.00 96 THR A O 1
ATOM 772 N N . LEU A 1 97 ? -1.381 0.974 16.350 1.00 91.88 97 LEU A N 1
ATOM 773 C CA . LEU A 1 97 ? -1.666 1.210 14.926 1.00 91.88 97 LEU A CA 1
ATOM 774 C C . LEU A 1 97 ? -3.169 1.349 14.610 1.00 91.88 97 LEU A C 1
ATOM 776 O O . LEU A 1 97 ? -3.617 1.042 13.508 1.00 91.88 97 LEU A O 1
ATOM 780 N N . THR A 1 98 ? -3.953 1.837 15.572 1.00 93.62 98 THR A N 1
ATOM 781 C CA . THR A 1 98 ? -5.383 2.114 15.394 1.00 93.62 98 THR A CA 1
ATOM 782 C C . THR A 1 98 ? -5.578 3.439 14.665 1.00 93.62 98 THR A C 1
ATOM 784 O O . THR A 1 98 ? -4.841 4.399 14.904 1.00 93.62 98 THR A O 1
ATOM 787 N N . LEU A 1 99 ? -6.585 3.515 13.796 1.00 95.81 99 LEU A N 1
ATOM 788 C CA . LEU A 1 99 ? -6.875 4.695 12.979 1.00 95.81 99 LEU A CA 1
ATOM 789 C C . LEU A 1 99 ? -7.577 5.797 13.785 1.00 95.81 99 LEU A C 1
ATOM 791 O O . LEU A 1 99 ? -8.338 5.520 14.711 1.00 95.81 99 LEU A O 1
ATOM 795 N N . SER A 1 100 ? -7.323 7.057 13.432 1.00 95.69 100 SER A N 1
ATOM 796 C CA . SER A 1 100 ? -8.157 8.184 13.870 1.00 95.69 100 SER A CA 1
ATOM 797 C C . SER A 1 100 ? -9.425 8.290 13.019 1.00 95.69 100 SER A C 1
ATOM 799 O O . SER A 1 100 ? -9.456 7.812 11.888 1.00 95.69 100 SER A O 1
ATOM 801 N N . ALA A 1 101 ? -10.454 8.968 13.536 1.00 94.69 101 ALA A N 1
ATOM 802 C CA . ALA A 1 101 ? -11.768 9.069 12.890 1.00 94.69 101 ALA A CA 1
ATOM 803 C C . ALA A 1 101 ? -11.755 9.699 11.480 1.00 94.69 101 ALA A C 1
ATOM 805 O O . ALA A 1 101 ? -12.652 9.438 10.690 1.00 94.69 101 ALA A O 1
ATOM 806 N N . ASN A 1 102 ? -10.742 10.509 11.153 1.00 95.19 102 ASN A N 1
ATOM 807 C CA . ASN A 1 102 ? -10.607 11.158 9.841 1.00 95.19 102 ASN A CA 1
ATOM 808 C C . ASN A 1 102 ? -9.609 10.439 8.922 1.00 95.19 102 ASN A C 1
ATOM 810 O O . ASN A 1 102 ? -9.166 11.007 7.923 1.00 95.19 102 ASN A O 1
ATOM 814 N N . SER A 1 103 ? -9.187 9.227 9.284 1.00 97.56 103 SER A N 1
ATOM 815 C CA . SER A 1 103 ? -8.213 8.480 8.504 1.00 97.56 103 SER A CA 1
ATOM 816 C C . SER A 1 103 ? -8.745 8.156 7.103 1.00 97.56 103 SER A C 1
ATOM 818 O O . SER A 1 103 ? -9.836 7.598 6.984 1.00 97.56 103 SER A O 1
ATOM 820 N N . PRO A 1 104 ? -7.956 8.392 6.036 1.00 97.75 104 PRO A N 1
ATOM 821 C CA . PRO A 1 104 ? -8.311 7.948 4.691 1.00 97.75 104 PRO A CA 1
ATOM 822 C C . PRO A 1 104 ? -8.253 6.421 4.527 1.00 97.75 104 PRO A C 1
ATOM 824 O O . PRO A 1 104 ? -8.571 5.918 3.456 1.00 97.75 104 PRO A O 1
ATOM 827 N N . ALA A 1 105 ? -7.803 5.678 5.546 1.00 97.88 105 ALA A N 1
ATOM 828 C CA . ALA A 1 105 ? -7.776 4.219 5.528 1.00 97.88 105 ALA A CA 1
ATOM 829 C C . ALA A 1 105 ? -9.130 3.599 5.908 1.00 97.88 105 ALA A C 1
ATOM 831 O O . ALA A 1 105 ? -9.345 2.418 5.631 1.00 97.88 105 ALA A O 1
ATOM 832 N N . ILE A 1 106 ? -10.041 4.371 6.511 1.00 96.94 106 ILE A N 1
ATOM 833 C CA . ILE A 1 106 ? -11.381 3.902 6.873 1.00 96.94 106 ILE A CA 1
ATOM 834 C C . ILE A 1 106 ? -12.189 3.646 5.596 1.00 96.94 106 ILE A C 1
ATOM 836 O O . ILE A 1 106 ? -12.254 4.510 4.723 1.00 96.94 106 ILE A O 1
ATOM 840 N N . ASN A 1 107 ? -12.816 2.469 5.485 1.00 96.19 107 ASN A N 1
ATOM 841 C CA . ASN A 1 107 ? -13.628 2.061 4.327 1.00 96.19 107 ASN A CA 1
ATOM 842 C C . ASN A 1 107 ? -12.919 2.113 2.953 1.00 96.19 107 ASN A C 1
ATOM 844 O O . ASN A 1 107 ? -13.584 2.161 1.917 1.00 96.19 107 ASN A O 1
ATOM 848 N N . ALA A 1 108 ? -11.585 2.096 2.913 1.00 97.25 108 ALA A N 1
ATOM 849 C CA . ALA A 1 108 ? -10.816 2.195 1.667 1.00 97.25 108 ALA A CA 1
ATOM 850 C C . ALA A 1 108 ? -10.336 0.837 1.115 1.00 97.25 108 ALA A C 1
ATOM 852 O O . ALA A 1 108 ? -9.756 0.776 0.032 1.00 97.25 108 ALA A O 1
ATOM 853 N N . GLY A 1 109 ? -10.554 -0.251 1.855 1.00 97.00 109 GLY A N 1
ATOM 854 C CA . GLY A 1 109 ? -10.173 -1.603 1.459 1.00 97.00 109 GLY A CA 1
ATOM 855 C C . GLY A 1 109 ? -11.230 -2.337 0.642 1.00 97.00 109 GLY A C 1
ATOM 856 O O . GLY A 1 109 ? -12.324 -1.842 0.375 1.00 97.00 109 GLY A O 1
ATOM 857 N N . ILE A 1 110 ? -10.904 -3.576 0.284 1.00 96.69 110 ILE A N 1
ATOM 858 C CA . ILE A 1 110 ? -11.817 -4.522 -0.364 1.00 96.69 110 ILE A CA 1
ATOM 859 C C . ILE A 1 110 ? -12.281 -5.594 0.626 1.00 96.69 110 ILE A C 1
ATOM 861 O O . ILE A 1 110 ? -11.534 -6.002 1.512 1.00 96.69 110 ILE A O 1
ATOM 865 N N . VAL A 1 111 ? -13.505 -6.096 0.466 1.00 96.12 111 VAL A N 1
ATOM 866 C CA . VAL A 1 111 ? -13.984 -7.242 1.250 1.00 96.12 111 VAL A CA 1
ATOM 867 C C . VAL A 1 111 ? -13.179 -8.490 0.885 1.00 96.12 111 VAL A C 1
ATOM 869 O O . VAL A 1 111 ? -13.117 -8.888 -0.279 1.00 96.12 111 VAL A O 1
ATOM 872 N N . LEU A 1 112 ? -12.590 -9.130 1.894 1.00 94.06 112 LEU A N 1
ATOM 873 C CA . LEU A 1 112 ? -11.886 -10.405 1.768 1.00 94.06 112 LEU A CA 1
ATOM 874 C C . LEU A 1 112 ? -12.639 -11.460 2.588 1.00 94.06 112 LEU A C 1
ATOM 876 O O . LEU A 1 112 ? -12.467 -11.496 3.803 1.00 94.06 112 LEU A O 1
ATOM 880 N N . PRO A 1 113 ? -13.449 -12.340 1.966 1.00 91.62 113 PRO A N 1
ATOM 881 C CA . PRO A 1 113 ? -14.312 -13.280 2.693 1.00 91.62 113 PRO A CA 1
ATOM 882 C C . PRO A 1 113 ? -13.579 -14.235 3.646 1.00 91.62 113 PRO A C 1
ATOM 884 O O . PRO A 1 113 ? -14.182 -14.766 4.572 1.00 91.62 113 PRO A O 1
ATOM 887 N N . SER A 1 114 ? -12.283 -14.463 3.422 1.00 92.12 114 SER A N 1
ATOM 888 C CA . SER A 1 114 ? -11.425 -15.271 4.292 1.00 92.12 114 SER A CA 1
ATOM 889 C C . SER A 1 114 ? -10.861 -14.508 5.497 1.00 92.12 114 SER A C 1
ATOM 891 O O . SER A 1 114 ? -10.337 -15.137 6.411 1.00 92.12 114 SER A O 1
ATOM 893 N N . VAL A 1 115 ? -10.958 -13.175 5.520 1.00 93.88 115 VAL A N 1
ATOM 894 C CA . VAL A 1 115 ? -10.456 -12.301 6.591 1.00 93.88 115 VAL A CA 1
ATOM 895 C C . VAL A 1 115 ? -11.653 -11.681 7.300 1.00 93.88 115 VAL A C 1
ATOM 897 O O . VAL A 1 115 ? -12.021 -10.535 7.071 1.00 93.88 115 VAL A O 1
ATOM 900 N N . THR A 1 116 ? -12.303 -12.471 8.147 1.00 95.69 116 THR A N 1
ATOM 901 C CA . THR A 1 116 ? -13.555 -12.072 8.809 1.00 95.69 116 THR A CA 1
ATOM 902 C C . THR A 1 116 ? -13.341 -11.233 10.064 1.00 95.69 116 THR A C 1
ATOM 904 O O . THR A 1 116 ? -14.286 -10.612 10.539 1.00 95.69 116 THR A O 1
ATOM 907 N N . HIS A 1 117 ? -12.120 -11.204 10.601 1.00 95.69 117 HIS A N 1
ATOM 908 C CA . HIS A 1 117 ? -11.770 -10.476 11.817 1.00 95.69 117 HIS A CA 1
ATOM 909 C C . HIS A 1 117 ? -10.455 -9.716 11.634 1.00 95.69 117 HIS A C 1
ATOM 911 O O . HIS A 1 117 ? -9.634 -10.050 10.773 1.00 95.69 117 HIS A O 1
ATOM 917 N N . ASP A 1 118 ? -10.281 -8.669 12.426 1.00 94.75 118 ASP A N 1
ATOM 918 C CA . ASP A 1 118 ? -9.044 -7.907 12.526 1.00 94.75 118 ASP A CA 1
ATOM 919 C C . ASP A 1 118 ? -8.064 -8.537 13.539 1.00 94.75 118 ASP A C 1
ATOM 921 O O . ASP A 1 118 ? -8.321 -9.605 14.102 1.00 94.75 118 ASP A O 1
ATOM 925 N N . PHE A 1 119 ? -6.926 -7.882 13.779 1.00 93.69 119 PHE A N 1
ATOM 926 C CA . PHE A 1 119 ? -5.897 -8.374 14.700 1.00 93.69 119 PHE A CA 1
ATOM 927 C C . PHE A 1 119 ? -6.368 -8.512 16.161 1.00 93.69 119 PHE A C 1
ATOM 929 O O . PHE A 1 119 ? -5.890 -9.392 16.875 1.00 93.69 119 PHE A O 1
ATOM 936 N N . ASN A 1 120 ? -7.320 -7.688 16.606 1.00 92.25 120 ASN A N 1
ATOM 937 C CA . ASN A 1 120 ? -7.889 -7.743 17.956 1.00 92.25 120 ASN A CA 1
ATOM 938 C C . ASN A 1 120 ? -9.092 -8.694 18.059 1.00 92.25 120 ASN A C 1
ATOM 940 O O . ASN A 1 120 ? -9.710 -8.784 19.122 1.00 92.25 120 ASN A O 1
ATOM 944 N N . GLY A 1 121 ? -9.448 -9.391 16.977 1.00 93.75 12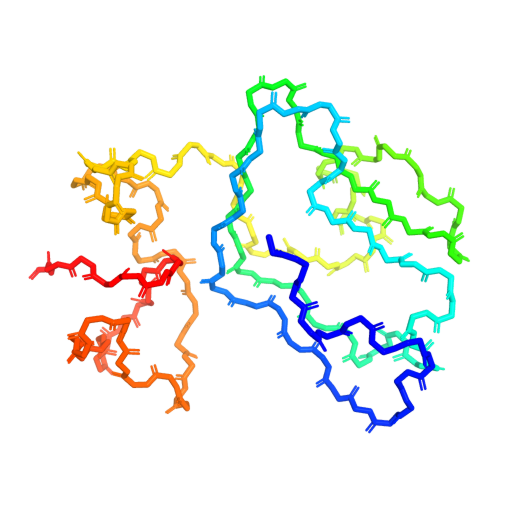1 GLY A N 1
ATOM 945 C CA . GLY A 1 121 ? -10.638 -10.235 16.924 1.00 93.75 121 GLY A CA 1
ATOM 946 C C . GLY A 1 121 ? -11.940 -9.446 16.762 1.00 93.75 121 GLY A C 1
ATOM 947 O O . GLY A 1 121 ? -13.009 -9.997 17.014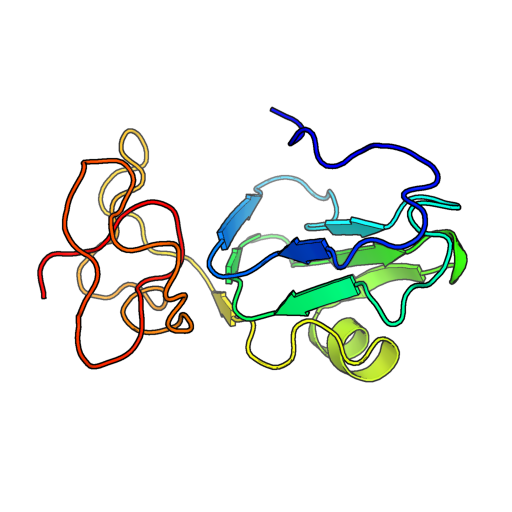 1.00 93.75 121 GLY A O 1
ATOM 948 N N . VAL A 1 122 ? -11.885 -8.178 16.342 1.00 93.62 122 VAL A N 1
ATOM 949 C CA . VAL A 1 122 ? -13.077 -7.409 15.961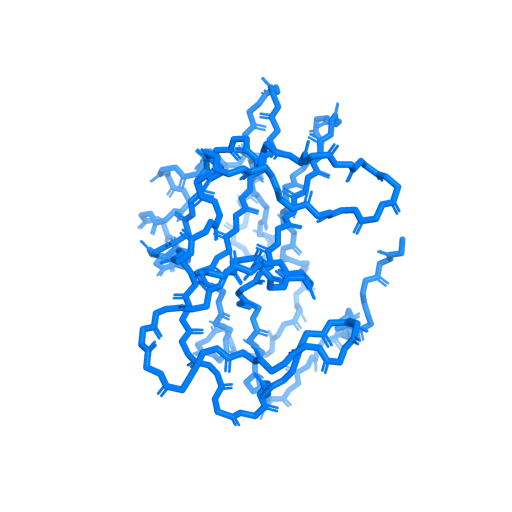 1.00 93.62 122 VAL A CA 1
ATOM 950 C C . VAL A 1 122 ? -13.556 -7.912 14.606 1.00 93.62 122 VAL A C 1
ATOM 952 O O . VAL A 1 122 ? -12.772 -8.027 13.663 1.00 93.62 122 VAL A O 1
ATOM 955 N N . ALA A 1 123 ? -14.846 -8.228 14.499 1.00 95.12 123 ALA A N 1
ATOM 956 C CA . ALA A 1 123 ? -15.437 -8.644 13.235 1.00 95.12 123 ALA A CA 1
ATOM 957 C C . ALA A 1 123 ? -15.325 -7.519 12.197 1.00 95.12 123 ALA A C 1
ATOM 959 O O . ALA A 1 123 ? -15.658 -6.364 12.472 1.00 95.12 123 ALA A O 1
ATOM 960 N N . ARG A 1 124 ? -14.881 -7.860 10.986 1.00 95.50 124 ARG A N 1
ATOM 961 C CA . ARG A 1 124 ? -14.913 -6.929 9.857 1.00 95.50 124 ARG A CA 1
ATOM 962 C C . ARG A 1 124 ? -16.352 -6.761 9.346 1.00 95.50 124 ARG A C 1
ATOM 964 O O . ARG A 1 124 ? -17.156 -7.684 9.507 1.00 95.50 124 ARG A O 1
ATOM 971 N N . PRO A 1 125 ? -16.698 -5.611 8.731 1.00 92.88 125 PRO A N 1
ATOM 972 C CA . PRO A 1 125 ? -18.064 -5.335 8.298 1.00 92.88 125 PRO A CA 1
ATOM 973 C C . PRO A 1 125 ? -18.620 -6.430 7.380 1.00 92.88 125 PRO A C 1
ATOM 975 O O . PRO A 1 125 ? -17.948 -6.893 6.459 1.00 92.88 125 PRO A O 1
ATOM 978 N N . THR A 1 126 ? -19.870 -6.833 7.608 1.00 85.50 126 THR A N 1
ATOM 979 C CA . THR A 1 126 ? -20.581 -7.787 6.736 1.00 85.50 126 THR A CA 1
ATOM 980 C C . THR A 1 126 ? -21.141 -7.121 5.477 1.00 85.50 126 THR A C 1
ATOM 982 O O . THR A 1 126 ? -21.436 -7.800 4.494 1.00 85.50 126 THR A O 1
ATOM 985 N N . SER A 1 127 ? -21.258 -5.792 5.492 1.00 84.25 127 SER A N 1
ATOM 986 C CA . SER A 1 127 ? -21.611 -4.942 4.356 1.00 84.25 127 SER A CA 1
ATOM 987 C C . SER A 1 127 ? -20.737 -3.691 4.359 1.00 84.25 127 SER A C 1
ATOM 989 O O . SER A 1 127 ? -20.524 -3.113 5.422 1.00 84.25 127 SER A O 1
ATOM 991 N N . GLY A 1 128 ? -20.294 -3.244 3.183 1.00 87.75 128 GLY A N 1
ATOM 992 C CA . GLY A 1 128 ? -19.371 -2.114 3.044 1.00 87.75 128 GLY A CA 1
ATOM 993 C C . GLY A 1 128 ? -17.918 -2.552 2.854 1.00 87.75 128 GLY A C 1
ATOM 994 O O . GLY A 1 128 ? -17.619 -3.742 2.770 1.00 87.75 128 GLY A O 1
ATOM 995 N N . SER A 1 129 ? -17.030 -1.572 2.729 1.00 94.56 129 SER A N 1
ATOM 996 C CA . SER A 1 129 ? -15.596 -1.795 2.550 1.00 94.56 129 SER A CA 1
ATOM 997 C C . SER A 1 129 ? -14.901 -2.056 3.883 1.00 94.56 129 SER A C 1
ATOM 999 O O . SER A 1 129 ? -15.368 -1.649 4.942 1.00 94.56 129 SER A O 1
ATOM 1001 N N . TYR A 1 130 ? -13.761 -2.738 3.837 1.00 96.69 130 TYR A N 1
ATOM 1002 C CA . TYR A 1 130 ? -12.910 -2.901 5.015 1.00 96.69 130 TYR A CA 1
ATOM 1003 C C . TYR A 1 130 ? -12.095 -1.633 5.257 1.00 96.69 130 TYR A C 1
ATOM 1005 O O . TYR A 1 130 ? -11.799 -0.890 4.318 1.00 96.69 130 TYR A O 1
ATOM 1013 N N . ASP A 1 131 ? -11.668 -1.421 6.498 1.00 97.25 131 ASP A N 1
ATOM 1014 C CA . ASP A 1 131 ? -10.566 -0.497 6.746 1.00 97.25 131 ASP A CA 1
ATOM 1015 C C . ASP A 1 131 ? -9.263 -1.133 6.255 1.00 97.25 131 ASP A C 1
ATOM 1017 O O . ASP A 1 131 ? -9.042 -2.345 6.407 1.00 97.25 131 ASP A O 1
ATOM 1021 N N . LEU A 1 132 ? -8.395 -0.313 5.666 1.00 97.75 132 LEU A N 1
ATOM 1022 C CA . LEU A 1 132 ? -7.038 -0.728 5.330 1.00 97.75 132 LEU A CA 1
ATOM 1023 C C . LEU A 1 132 ? -6.234 -0.942 6.618 1.00 97.75 132 LEU A C 1
ATOM 1025 O O . LEU A 1 132 ? -6.358 -0.190 7.583 1.00 97.75 132 LEU A O 1
ATOM 1029 N N . GLY A 1 133 ? -5.360 -1.947 6.612 1.00 95.56 133 GLY A N 1
ATOM 1030 C CA . GLY A 1 133 ? -4.487 -2.279 7.730 1.00 95.56 133 GLY A CA 1
ATOM 1031 C C . GLY A 1 133 ? -5.026 -3.385 8.639 1.00 95.56 133 GLY A C 1
ATOM 1032 O O . GLY A 1 133 ? -6.013 -4.070 8.354 1.00 95.56 133 GLY A O 1
ATOM 1033 N N . ALA A 1 134 ? -4.310 -3.590 9.744 1.00 94.12 134 ALA A N 1
ATOM 1034 C CA . ALA A 1 134 ? -4.512 -4.723 10.645 1.00 94.12 134 ALA A CA 1
ATOM 1035 C C . ALA A 1 134 ? -5.731 -4.583 11.571 1.00 94.12 134 ALA A C 1
ATOM 1037 O O . ALA A 1 134 ? -6.185 -5.588 12.113 1.00 94.12 134 ALA A O 1
ATOM 1038 N N . TYR A 1 135 ? -6.246 -3.364 11.743 1.00 94.62 135 TYR A N 1
ATOM 1039 C CA . TYR A 1 135 ? -7.307 -3.040 12.692 1.00 94.62 135 TYR A CA 1
ATOM 1040 C C . TYR A 1 135 ? -8.523 -2.483 11.970 1.00 94.62 135 TYR A C 1
ATOM 1042 O O . TYR A 1 135 ? -8.387 -1.689 11.041 1.00 94.62 135 TYR A O 1
ATOM 1050 N N . GLN A 1 136 ? -9.699 -2.878 12.436 1.00 94.75 136 GLN A N 1
ATOM 1051 C CA . GLN A 1 136 ? -10.967 -2.319 12.006 1.00 94.75 136 GLN A CA 1
ATOM 1052 C C . GLN A 1 136 ? -11.403 -1.259 13.024 1.00 94.75 136 GLN A C 1
ATOM 1054 O O . GLN A 1 136 ? -11.474 -1.528 14.224 1.00 94.75 136 GLN A O 1
ATOM 1059 N N . SER A 1 137 ? -11.680 -0.039 12.566 1.00 90.75 137 SER A N 1
ATOM 1060 C CA . SER A 1 137 ? -12.270 0.986 13.427 1.00 90.75 137 SER A CA 1
ATOM 1061 C C . SER A 1 137 ? -13.718 0.628 13.770 1.00 90.75 137 SER A C 1
ATOM 1063 O O . SER A 1 137 ? -14.421 -0.012 12.983 1.00 90.75 137 SER A O 1
ATOM 1065 N N . ALA A 1 138 ? -14.161 1.024 14.967 1.00 76.06 138 ALA A N 1
ATOM 1066 C CA . ALA A 1 138 ? -15.579 0.995 15.299 1.00 76.06 138 ALA A CA 1
ATOM 1067 C C . ALA A 1 138 ? -16.297 1.990 14.376 1.00 76.06 138 ALA A C 1
ATOM 1069 O O . ALA A 1 138 ? -15.974 3.180 14.406 1.00 76.06 138 ALA A O 1
ATOM 1070 N N . GLN A 1 139 ? -17.206 1.485 13.542 1.00 57.66 139 GLN A N 1
ATOM 1071 C CA . GLN A 1 139 ? -18.048 2.306 12.671 1.00 57.66 139 GLN A CA 1
ATOM 1072 C C . GLN A 1 139 ? -19.328 2.741 13.374 1.00 57.66 139 GLN A C 1
ATOM 1074 O O . GLN A 1 139 ? -19.858 1.938 14.177 1.00 57.66 139 GLN A O 1
#

Secondary structure (DSSP, 8-state):
---TT--TTB-S--EEE-S-EEE--SSS-SEEE-TTSBS-GGGEEE-S-EEE-TT--EEEEGGGTEEEEEHHHHHHHH---TT-EES---EEETTTTEEPTT-TTTT-S---TT--B-TTSPBPPSSSPPPSSS-PPP-

Radius of gyration: 15.42 Å; chains: 1; bounding box: 36×34×36 Å